Protein AF-A0A6L7HKG8-F1 (afdb_monomer_lite)

Sequence (63 aa):
MLKQGKFMILNGTMVLVIAGWFFPFNLWQKLFFSIGMISIGMLAYGSSVLFNRLAKKITNRGE

Secondary structure (DSSP, 8-state):
-HHHHHHHHHHHHHHHHHHHHHSS--HHHHHHHHHHHHHHHHHHHHHHHHHHHHHHHHHTT--

Radius of gyration: 15.97 Å; chains: 1; bounding box: 37×16×46 Å

pLDDT: mean 83.34, std 10.74, range [44.12, 92.81]

Structure (mmCIF, N/CA/C/O backbone):
data_AF-A0A6L7HKG8-F1
#
_entry.id   AF-A0A6L7HKG8-F1
#
loop_
_atom_site.group_PDB
_atom_site.id
_atom_site.type_symbol
_atom_site.label_atom_id
_atom_site.label_alt_id
_atom_site.label_comp_id
_atom_site.label_asym_id
_atom_site.label_entity_id
_atom_site.label_seq_id
_atom_site.pdbx_PDB_ins_code
_atom_site.Cartn_x
_atom_site.Cartn_y
_atom_site.Cartn_z
_atom_site.occupancy
_atom_site.B_iso_or_equiv
_atom_site.auth_seq_id
_atom_site.auth_comp_id
_atom_site.auth_asym_id
_atom_site.auth_atom_id
_atom_site.pdbx_PDB_model_num
ATOM 1 N N . MET A 1 1 ? -14.160 -10.910 11.104 1.00 53.62 1 MET A N 1
ATOM 2 C CA . MET A 1 1 ? -14.156 -10.186 9.809 1.00 53.62 1 MET A CA 1
ATOM 3 C C . MET A 1 1 ? -13.005 -9.177 9.632 1.00 53.62 1 MET A C 1
ATOM 5 O O . MET A 1 1 ? -12.482 -9.077 8.534 1.00 53.62 1 MET A O 1
ATOM 9 N N . LEU A 1 2 ? -12.526 -8.462 10.666 1.00 57.03 2 LEU A N 1
ATOM 10 C CA . LEU A 1 2 ? -11.501 -7.400 10.500 1.00 57.03 2 LEU A CA 1
ATOM 11 C C . LEU A 1 2 ? -10.070 -7.874 10.166 1.00 57.03 2 LEU A C 1
ATOM 13 O O . LEU A 1 2 ? -9.354 -7.181 9.446 1.00 57.03 2 LEU A O 1
ATOM 17 N N . LYS A 1 3 ? -9.636 -9.046 10.661 1.00 60.69 3 LYS A N 1
ATOM 18 C CA . LYS A 1 3 ? -8.340 -9.638 10.262 1.00 60.69 3 LYS A CA 1
ATOM 19 C C . LYS A 1 3 ? -8.310 -9.940 8.759 1.00 60.69 3 LYS A C 1
ATOM 21 O O . LYS A 1 3 ? -7.311 -9.645 8.121 1.00 60.69 3 LYS A O 1
ATOM 26 N N . GLN A 1 4 ? -9.418 -10.444 8.204 1.00 64.88 4 GLN A N 1
ATOM 27 C CA . GLN A 1 4 ? -9.560 -10.712 6.768 1.00 64.88 4 GLN A CA 1
ATOM 28 C C . GLN A 1 4 ? -9.513 -9.425 5.938 1.00 64.88 4 GLN A C 1
ATOM 30 O O . GLN A 1 4 ? -8.785 -9.391 4.957 1.00 64.88 4 GLN A O 1
ATOM 35 N N . GLY A 1 5 ? -10.189 -8.347 6.360 1.00 73.50 5 GLY A N 1
ATOM 36 C CA . GLY A 1 5 ? -10.143 -7.062 5.643 1.00 73.50 5 GLY A CA 1
ATOM 37 C C . GLY A 1 5 ? -8.731 -6.469 5.551 1.00 73.50 5 GLY A C 1
ATOM 38 O O . GLY A 1 5 ? -8.308 -6.019 4.493 1.00 73.50 5 GLY A O 1
ATOM 39 N N . LYS A 1 6 ? -7.949 -6.554 6.633 1.00 76.31 6 LYS A N 1
ATOM 40 C CA . LYS A 1 6 ? -6.535 -6.142 6.630 1.00 76.31 6 LYS A CA 1
ATOM 41 C C . LYS A 1 6 ? -5.661 -7.0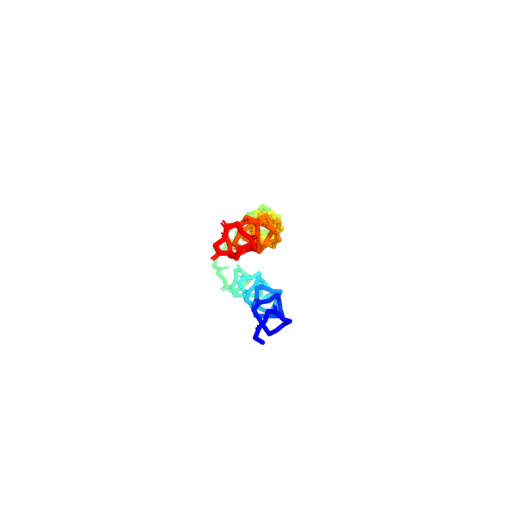17 5.732 1.00 76.31 6 LYS A C 1
ATOM 43 O O . LYS A 1 6 ? -4.804 -6.499 5.024 1.00 76.31 6 LYS A O 1
ATOM 48 N N . PHE A 1 7 ? -5.892 -8.329 5.756 1.00 80.31 7 PHE A N 1
ATOM 49 C CA . PHE A 1 7 ? -5.191 -9.286 4.898 1.00 80.31 7 PHE A CA 1
ATOM 50 C C . PHE A 1 7 ? -5.511 -9.053 3.415 1.00 80.31 7 PHE A C 1
ATOM 52 O O . PHE A 1 7 ? -4.636 -9.145 2.562 1.00 80.31 7 PHE A O 1
ATOM 59 N N . MET A 1 8 ? -6.755 -8.675 3.119 1.00 84.19 8 MET A N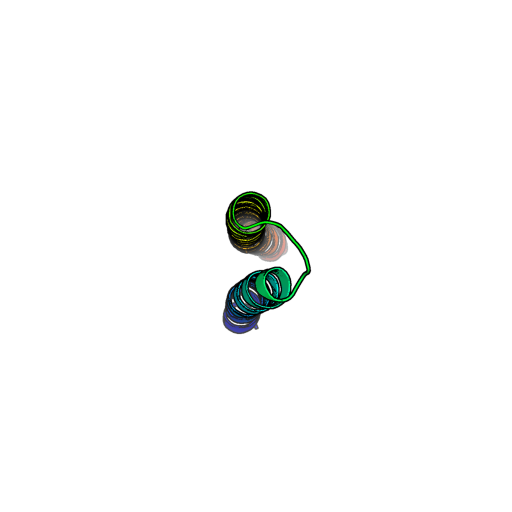 1
ATOM 60 C CA . MET A 1 8 ? -7.221 -8.335 1.779 1.00 84.19 8 MET A CA 1
ATOM 61 C C . MET A 1 8 ? -6.589 -7.040 1.258 1.00 84.19 8 MET A C 1
ATOM 63 O O . MET A 1 8 ? -6.195 -7.006 0.098 1.00 84.19 8 MET A O 1
ATOM 67 N N . ILE A 1 9 ? -6.423 -6.009 2.100 1.00 85.31 9 ILE A N 1
ATOM 68 C CA . ILE A 1 9 ? -5.693 -4.782 1.726 1.00 85.31 9 ILE A CA 1
ATOM 69 C C . ILE A 1 9 ? -4.238 -5.122 1.386 1.00 85.31 9 ILE A C 1
ATOM 71 O O . ILE A 1 9 ? -3.753 -4.718 0.337 1.00 85.31 9 ILE A O 1
ATOM 75 N N . LEU A 1 10 ? -3.567 -5.917 2.225 1.00 84.44 10 LEU A N 1
ATOM 76 C CA . LEU A 1 10 ? -2.172 -6.305 2.003 1.00 84.44 10 LEU A CA 1
ATOM 77 C C . LEU A 1 10 ? -1.994 -7.098 0.695 1.00 84.44 10 LEU A C 1
ATOM 79 O O . LEU A 1 10 ? -1.171 -6.732 -0.145 1.00 84.44 10 LEU A O 1
ATOM 83 N N . ASN A 1 11 ? -2.805 -8.143 0.499 1.00 87.44 11 ASN A N 1
ATOM 84 C CA . ASN A 1 11 ? -2.775 -8.960 -0.716 1.00 87.44 11 ASN A CA 1
ATOM 85 C C . ASN A 1 11 ? -3.160 -8.140 -1.956 1.00 87.44 11 ASN A C 1
ATOM 87 O O . ASN A 1 11 ? -2.512 -8.259 -2.992 1.00 87.44 11 ASN A O 1
ATOM 91 N N . GLY A 1 12 ? -4.167 -7.270 -1.849 1.00 86.12 12 GLY A N 1
ATOM 92 C CA . GLY A 1 12 ? -4.596 -6.392 -2.937 1.00 86.12 12 GLY A CA 1
ATOM 93 C C . GLY A 1 12 ? -3.507 -5.405 -3.355 1.00 86.12 12 GLY A C 1
ATOM 94 O O . GLY A 1 12 ? -3.242 -5.252 -4.546 1.00 86.12 12 GLY A O 1
ATOM 95 N N . THR A 1 13 ? -2.811 -4.789 -2.395 1.00 88.81 13 THR A N 1
ATOM 96 C CA . THR A 1 13 ? -1.671 -3.911 -2.688 1.00 88.81 13 THR A CA 1
ATOM 97 C C . THR A 1 13 ? -0.528 -4.676 -3.359 1.00 88.81 13 THR A C 1
ATOM 99 O O . THR A 1 13 ? 0.016 -4.181 -4.343 1.00 88.81 13 THR A O 1
ATOM 102 N N . MET A 1 14 ? -0.196 -5.891 -2.901 1.00 89.81 14 MET A N 1
ATOM 103 C CA . MET A 1 14 ? 0.822 -6.729 -3.555 1.00 89.81 14 MET A CA 1
ATOM 104 C C . MET A 1 14 ? 0.466 -7.051 -5.010 1.00 89.81 14 MET A C 1
ATOM 106 O O . MET A 1 14 ? 1.300 -6.875 -5.896 1.00 89.81 14 MET A O 1
ATOM 110 N N . VAL A 1 15 ? -0.775 -7.475 -5.268 1.00 90.56 15 VAL A N 1
ATOM 111 C CA . VAL A 1 15 ? -1.245 -7.794 -6.625 1.00 90.56 15 VAL A CA 1
ATOM 112 C C . VAL A 1 15 ? -1.170 -6.568 -7.533 1.00 90.56 15 VAL A C 1
ATOM 114 O O . VAL A 1 15 ? -0.726 -6.687 -8.669 1.00 90.56 15 VAL A O 1
ATOM 117 N N . LEU A 1 16 ? -1.538 -5.385 -7.037 1.00 89.81 16 LEU A N 1
ATOM 118 C CA . LEU A 1 16 ? -1.475 -4.145 -7.814 1.00 89.81 16 LEU A CA 1
ATOM 119 C C . LEU A 1 16 ? -0.041 -3.722 -8.143 1.00 89.81 16 LEU A C 1
ATOM 121 O O . LEU A 1 16 ? 0.218 -3.276 -9.260 1.00 89.81 16 LEU A O 1
ATOM 125 N N . VAL A 1 17 ? 0.896 -3.889 -7.206 1.00 90.06 17 VAL A N 1
ATOM 126 C CA . VAL A 1 17 ? 2.323 -3.645 -7.468 1.00 90.06 17 VAL A CA 1
ATOM 127 C C . VAL A 1 17 ? 2.820 -4.600 -8.552 1.00 90.06 17 VAL A C 1
ATOM 129 O O . VAL A 1 17 ? 3.408 -4.146 -9.530 1.00 90.06 17 VAL A O 1
ATOM 132 N N . ILE A 1 18 ? 2.524 -5.897 -8.433 1.00 90.00 18 ILE A N 1
ATOM 133 C CA . ILE A 1 18 ? 2.917 -6.909 -9.424 1.00 90.00 18 ILE A CA 1
ATOM 134 C C . ILE A 1 18 ? 2.291 -6.606 -10.793 1.00 90.00 18 ILE A C 1
ATOM 136 O O . ILE A 1 18 ? 2.996 -6.599 -11.797 1.00 90.00 18 ILE A O 1
ATOM 140 N N . ALA A 1 19 ? 0.998 -6.284 -10.847 1.00 88.69 19 ALA A N 1
ATOM 141 C CA . ALA A 1 19 ? 0.305 -5.922 -12.083 1.00 88.69 19 ALA A CA 1
ATOM 142 C C . ALA A 1 19 ? 0.918 -4.677 -12.749 1.00 88.69 19 ALA A C 1
ATOM 144 O O . ALA A 1 19 ? 1.101 -4.651 -13.966 1.00 88.69 19 ALA A O 1
ATOM 145 N N . GLY A 1 20 ? 1.316 -3.677 -11.958 1.00 85.88 20 GLY A N 1
ATOM 146 C CA . GLY A 1 20 ? 2.006 -2.484 -12.452 1.00 85.88 20 GLY A CA 1
ATOM 147 C C . GLY A 1 20 ? 3.351 -2.770 -13.120 1.00 85.88 20 GLY A C 1
ATOM 148 O O . GLY A 1 20 ? 3.776 -2.020 -13.997 1.00 85.88 20 GLY A O 1
ATOM 149 N N . TRP A 1 21 ? 4.007 -3.878 -12.768 1.00 87.31 21 TRP A N 1
ATOM 150 C CA . TRP A 1 21 ? 5.246 -4.304 -13.419 1.00 87.31 21 TRP A CA 1
ATOM 151 C C . TRP A 1 21 ? 5.034 -4.913 -14.809 1.00 87.31 21 TRP A C 1
ATOM 153 O O . TRP A 1 21 ? 5.969 -4.881 -15.613 1.00 87.31 21 TRP A O 1
ATOM 163 N N . PHE A 1 22 ? 3.831 -5.400 -15.125 1.00 89.38 22 PHE A N 1
ATOM 164 C CA . PHE A 1 22 ? 3.475 -5.898 -16.460 1.00 89.38 22 PHE A CA 1
ATOM 165 C C . PHE A 1 22 ? 3.035 -4.788 -17.426 1.00 89.38 22 PHE A C 1
ATOM 167 O O . PHE A 1 22 ? 2.967 -5.022 -18.631 1.00 89.38 22 PHE A O 1
ATOM 174 N N . PHE A 1 23 ? 2.779 -3.571 -16.935 1.00 85.44 23 PHE A N 1
ATOM 175 C CA . PHE A 1 23 ? 2.479 -2.426 -17.796 1.00 85.44 23 PHE A CA 1
ATOM 176 C C . PHE A 1 23 ? 3.722 -1.949 -18.574 1.00 85.44 23 PHE A C 1
ATOM 178 O O . PHE A 1 23 ? 4.848 -2.049 -18.063 1.00 85.44 23 PHE A O 1
ATOM 185 N N . PRO A 1 24 ? 3.541 -1.389 -19.790 1.00 87.94 24 PRO A N 1
ATOM 186 C CA . PRO A 1 24 ? 4.621 -0.908 -20.655 1.00 87.94 24 PRO A CA 1
ATOM 187 C C . PRO A 1 24 ? 5.192 0.442 -20.176 1.00 87.94 24 PRO A C 1
ATOM 189 O O . PRO A 1 24 ? 5.269 1.413 -20.921 1.00 87.94 24 PRO A O 1
ATOM 192 N N . PHE A 1 25 ? 5.574 0.515 -18.903 1.00 85.75 25 PHE A N 1
ATOM 193 C CA . PHE A 1 25 ? 6.240 1.660 -18.291 1.00 85.75 25 PHE A CA 1
ATOM 194 C C . PHE A 1 25 ? 7.763 1.513 -18.344 1.00 85.75 25 PHE A C 1
ATOM 196 O O . PHE A 1 25 ? 8.296 0.402 -18.296 1.00 85.75 25 PHE A O 1
ATOM 203 N N . ASN A 1 26 ? 8.481 2.636 -18.350 1.00 91.31 26 ASN A N 1
ATOM 204 C CA . ASN A 1 26 ? 9.937 2.627 -18.184 1.00 91.31 26 ASN A CA 1
ATOM 205 C C . ASN A 1 26 ? 10.327 2.283 -16.735 1.00 91.31 26 ASN A C 1
ATOM 207 O O . ASN A 1 26 ? 9.545 2.492 -15.809 1.00 91.31 26 ASN A O 1
ATOM 211 N N . LEU A 1 27 ? 11.555 1.796 -16.515 1.00 89.00 27 LEU A N 1
ATOM 212 C CA . LEU A 1 27 ? 12.018 1.311 -15.202 1.00 89.00 27 LEU A CA 1
ATOM 213 C C . LEU A 1 27 ? 11.789 2.334 -14.069 1.00 89.00 27 LEU A C 1
ATOM 215 O O . LEU A 1 27 ? 11.275 1.991 -13.009 1.00 89.00 27 LEU A O 1
ATOM 219 N N . TRP A 1 28 ? 12.081 3.611 -14.328 1.00 91.00 28 TRP A N 1
ATOM 220 C CA .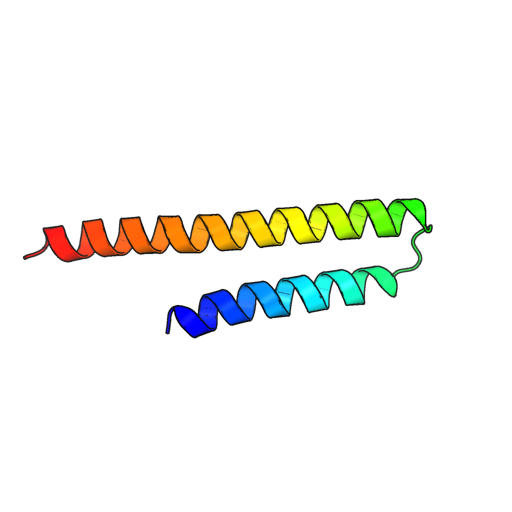 TRP A 1 28 ? 11.833 4.710 -13.390 1.00 91.00 28 TRP A CA 1
ATOM 221 C C . TRP A 1 28 ? 10.347 4.902 -13.069 1.00 91.00 28 TRP A C 1
ATOM 223 O O . TRP A 1 28 ? 9.981 5.059 -11.908 1.00 91.00 28 TRP A O 1
ATOM 233 N N . GLN A 1 29 ? 9.474 4.827 -14.075 1.00 89.38 29 GLN A N 1
ATOM 234 C CA . GLN A 1 29 ? 8.025 4.924 -13.883 1.00 89.38 29 GLN A CA 1
ATOM 235 C C . GLN A 1 29 ? 7.479 3.724 -13.100 1.00 89.38 29 GLN A C 1
ATOM 237 O O . GLN A 1 29 ? 6.617 3.908 -12.246 1.00 89.38 29 GLN A O 1
ATOM 242 N N . LYS A 1 30 ? 8.021 2.514 -13.311 1.00 90.25 30 LYS A N 1
ATOM 243 C CA . LYS A 1 30 ? 7.669 1.322 -12.515 1.00 90.25 30 LYS A CA 1
ATOM 244 C C . LYS A 1 30 ? 8.046 1.482 -11.042 1.00 90.25 30 LYS A C 1
ATOM 246 O O . LYS A 1 30 ? 7.271 1.087 -10.169 1.00 90.25 30 LYS A O 1
ATOM 251 N N . LEU A 1 31 ? 9.199 2.088 -10.757 1.00 91.50 31 LEU A N 1
ATOM 252 C CA . LEU A 1 31 ? 9.630 2.390 -9.389 1.00 91.50 31 LEU A CA 1
ATOM 253 C C . LEU A 1 31 ? 8.709 3.422 -8.725 1.00 91.50 31 LEU A C 1
ATOM 255 O O . LEU A 1 31 ? 8.208 3.165 -7.630 1.00 91.50 31 LEU A O 1
ATOM 259 N N . PHE A 1 32 ? 8.408 4.533 -9.405 1.00 92.81 32 PHE A N 1
ATOM 260 C CA . PHE A 1 32 ? 7.462 5.537 -8.901 1.00 92.81 32 PHE A CA 1
ATOM 261 C C . PHE A 1 32 ? 6.066 4.954 -8.670 1.00 92.81 32 PHE A C 1
ATOM 263 O O . PHE A 1 32 ? 5.469 5.186 -7.619 1.00 92.81 32 PHE A O 1
ATOM 270 N N . PHE A 1 33 ? 5.569 4.147 -9.610 1.00 90.31 33 PHE A N 1
ATOM 271 C CA . PHE A 1 33 ? 4.291 3.456 -9.475 1.00 90.31 33 PHE A CA 1
ATOM 272 C C . PHE A 1 33 ? 4.287 2.525 -8.259 1.00 90.31 33 PHE A C 1
ATOM 274 O O . PHE A 1 33 ? 3.370 2.579 -7.445 1.00 90.31 33 PHE A O 1
ATOM 281 N N . SER A 1 34 ? 5.337 1.717 -8.086 1.00 90.19 34 SER A N 1
ATOM 282 C CA . SER A 1 34 ? 5.448 0.780 -6.961 1.00 90.19 34 SER A CA 1
ATOM 283 C C . SER A 1 34 ? 5.422 1.508 -5.613 1.00 90.19 34 SER A C 1
ATOM 285 O O . SER A 1 34 ? 4.678 1.116 -4.715 1.00 90.19 34 SER A O 1
ATOM 287 N N . ILE A 1 35 ? 6.171 2.609 -5.483 1.00 92.56 35 ILE A N 1
ATOM 288 C CA . ILE A 1 35 ? 6.182 3.445 -4.271 1.00 92.56 35 ILE A CA 1
ATOM 289 C C . ILE A 1 35 ? 4.804 4.077 -4.029 1.00 92.56 35 ILE A C 1
ATOM 291 O O . ILE A 1 35 ? 4.308 4.067 -2.898 1.00 92.56 35 ILE A O 1
ATOM 295 N N . GLY A 1 36 ? 4.157 4.582 -5.083 1.00 91.81 36 GLY A N 1
ATOM 296 C CA . GLY A 1 36 ? 2.803 5.129 -5.008 1.00 91.81 36 GLY A CA 1
ATOM 297 C C . GLY A 1 36 ? 1.790 4.095 -4.514 1.00 91.81 36 GLY A C 1
ATOM 298 O O . GLY A 1 36 ? 1.033 4.365 -3.582 1.00 91.81 36 GLY A O 1
ATOM 299 N N . MET A 1 37 ? 1.832 2.878 -5.058 1.00 91.75 37 MET A N 1
ATOM 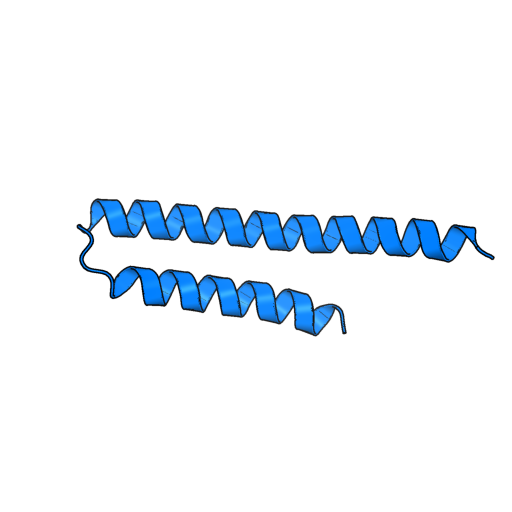300 C CA . MET A 1 37 ? 0.923 1.798 -4.667 1.00 91.75 37 MET A CA 1
ATOM 301 C C . MET A 1 37 ? 1.146 1.328 -3.229 1.00 91.75 37 MET A C 1
ATOM 303 O O . MET A 1 37 ? 0.174 1.118 -2.502 1.00 91.75 37 MET A O 1
ATOM 307 N N . ILE A 1 38 ? 2.401 1.224 -2.783 1.00 91.44 38 ILE A N 1
ATOM 308 C CA . ILE A 1 38 ? 2.724 0.915 -1.382 1.00 91.44 38 ILE A CA 1
ATOM 309 C C . ILE A 1 38 ? 2.188 2.013 -0.453 1.00 91.44 38 ILE A C 1
ATOM 311 O O . ILE A 1 38 ? 1.582 1.704 0.574 1.00 91.44 38 ILE A O 1
ATOM 315 N N . SER A 1 39 ? 2.346 3.284 -0.830 1.00 90.94 39 SER A N 1
ATOM 316 C CA . SER A 1 39 ? 1.866 4.426 -0.039 1.00 90.94 39 SER A CA 1
ATOM 317 C C . SER A 1 39 ? 0.340 4.419 0.098 1.00 90.94 39 SER A C 1
ATOM 319 O O . SER A 1 39 ? -0.187 4.571 1.201 1.00 90.94 39 SER A O 1
ATOM 321 N N . ILE A 1 40 ? -0.382 4.158 -0.997 1.00 90.88 40 ILE A N 1
ATOM 322 C CA . ILE A 1 40 ? -1.846 4.016 -0.982 1.00 90.88 40 ILE A CA 1
ATOM 323 C C . ILE A 1 40 ? -2.266 2.822 -0.115 1.00 90.88 40 ILE A C 1
ATOM 325 O O . ILE A 1 40 ? -3.196 2.941 0.685 1.00 90.88 40 ILE A O 1
ATOM 329 N N . GLY A 1 41 ? -1.561 1.691 -0.212 1.00 89.50 41 GLY A N 1
ATOM 330 C CA . GLY A 1 41 ? -1.803 0.520 0.633 1.00 89.50 41 GLY A CA 1
ATOM 331 C C . GLY A 1 41 ? -1.625 0.813 2.127 1.00 89.50 41 GLY A C 1
ATOM 332 O O . GLY A 1 41 ? -2.469 0.427 2.939 1.00 89.50 41 GLY A O 1
ATOM 333 N N . MET A 1 42 ? -0.578 1.559 2.498 1.00 88.81 42 MET A N 1
ATOM 334 C CA . MET A 1 42 ? -0.354 2.003 3.879 1.00 88.81 42 MET A CA 1
ATOM 335 C C . MET A 1 42 ? -1.453 2.949 4.373 1.00 88.81 42 MET A C 1
ATOM 337 O O . MET A 1 42 ? -1.939 2.779 5.494 1.00 88.81 42 MET A O 1
ATOM 341 N N . LEU A 1 43 ? -1.890 3.902 3.543 1.00 90.56 43 LEU A N 1
ATOM 342 C CA . LEU A 1 43 ? -3.002 4.799 3.874 1.00 90.56 43 LEU A CA 1
ATOM 343 C C . LEU A 1 43 ? -4.308 4.024 4.071 1.00 90.56 43 LEU A C 1
ATOM 345 O O . LEU A 1 43 ? -4.996 4.229 5.069 1.00 90.56 43 LEU A O 1
ATOM 349 N N . ALA A 1 44 ? -4.628 3.087 3.178 1.00 88.12 44 ALA A N 1
ATOM 350 C CA . ALA A 1 44 ? -5.808 2.234 3.304 1.00 88.12 44 ALA A CA 1
ATOM 351 C C . ALA A 1 44 ? -5.764 1.391 4.590 1.00 88.12 44 ALA A C 1
ATOM 353 O O . ALA A 1 44 ? -6.762 1.291 5.314 1.00 88.12 44 ALA A O 1
ATOM 354 N N . TYR A 1 45 ? -4.594 0.839 4.927 1.00 86.62 45 TYR A N 1
ATOM 355 C CA . TYR A 1 45 ? -4.396 0.107 6.174 1.00 86.62 45 TYR A CA 1
ATOM 356 C C . TYR A 1 45 ? -4.600 1.010 7.401 1.00 86.62 45 TYR A C 1
ATOM 358 O O . TYR A 1 45 ? -5.367 0.651 8.300 1.00 86.62 45 TYR A O 1
ATOM 366 N N . GLY A 1 46 ? -3.978 2.192 7.430 1.00 85.62 46 GLY A N 1
ATOM 367 C CA . GLY A 1 46 ? -4.131 3.174 8.509 1.00 85.62 46 GLY A CA 1
ATOM 368 C C . GLY A 1 46 ? -5.582 3.624 8.698 1.00 85.62 46 GLY A C 1
ATOM 369 O O . GLY A 1 46 ? -6.112 3.571 9.813 1.00 85.62 46 GLY A O 1
ATOM 370 N N . SER A 1 47 ? -6.265 3.957 7.604 1.00 86.56 47 SER A N 1
ATOM 371 C CA . SER A 1 47 ? -7.685 4.319 7.599 1.00 86.56 47 SER A CA 1
ATOM 372 C C . SER A 1 47 ? -8.566 3.188 8.120 1.00 86.56 47 SER A C 1
ATOM 374 O O . SER A 1 47 ? -9.444 3.441 8.941 1.00 86.56 47 SER A O 1
ATOM 376 N N . SER A 1 48 ? -8.302 1.927 7.753 1.00 83.56 48 SER A N 1
ATOM 377 C CA . SER A 1 48 ? -9.064 0.782 8.280 1.00 83.56 48 SER A CA 1
ATOM 378 C C . SER A 1 48 ? -8.971 0.662 9.810 1.00 83.56 48 SER A C 1
ATOM 380 O O . SER A 1 48 ? -9.942 0.300 10.480 1.00 83.56 48 SER A O 1
ATOM 382 N N . VAL A 1 49 ? -7.815 1.007 10.392 1.00 85.12 49 VAL A N 1
ATOM 383 C CA . VAL A 1 49 ? -7.604 1.009 11.846 1.00 85.12 49 VAL A CA 1
ATOM 384 C C . VAL A 1 49 ? -8.362 2.158 12.504 1.00 85.12 49 VAL A C 1
ATOM 386 O O . VAL A 1 49 ? -9.006 1.942 13.534 1.00 85.12 49 VAL A O 1
ATOM 389 N N . LEU A 1 50 ? -8.309 3.353 11.916 1.00 85.44 50 LEU A N 1
ATOM 390 C CA . LEU A 1 50 ? -9.027 4.529 12.410 1.00 85.44 50 LEU A CA 1
ATOM 391 C C . LEU A 1 50 ? -10.543 4.327 12.354 1.00 85.44 50 LEU A C 1
ATOM 393 O O . LEU A 1 50 ? -11.213 4.517 13.369 1.00 85.44 50 LEU A O 1
ATOM 397 N N . PHE A 1 51 ? -11.071 3.844 11.228 1.00 85.44 51 PHE A N 1
ATOM 398 C CA . PHE A 1 51 ? -12.488 3.505 11.083 1.00 85.44 51 PHE A CA 1
ATOM 399 C C . PHE A 1 51 ? -12.933 2.471 12.111 1.00 85.44 51 PHE A C 1
ATOM 401 O O . PHE A 1 51 ? -13.980 2.637 12.724 1.00 85.44 51 PHE A O 1
ATOM 408 N N . ASN A 1 52 ? -12.124 1.443 12.375 1.00 82.88 52 ASN A N 1
ATOM 409 C CA . ASN A 1 52 ? -12.454 0.451 13.395 1.00 82.88 52 ASN A CA 1
ATOM 410 C C . ASN A 1 52 ? -12.503 1.060 14.811 1.00 82.88 52 ASN A C 1
ATOM 412 O O . ASN A 1 52 ? -13.378 0.720 15.606 1.00 82.88 52 ASN A O 1
ATOM 416 N N . ARG A 1 53 ? -11.591 1.986 15.137 1.00 83.44 53 ARG A N 1
ATOM 417 C CA . ARG A 1 53 ? -11.625 2.710 16.421 1.00 83.44 53 ARG A CA 1
ATOM 418 C C . ARG A 1 53 ? -12.857 3.609 16.529 1.00 83.44 53 ARG A C 1
ATOM 420 O O . ARG A 1 53 ? -13.492 3.630 17.580 1.00 83.44 53 ARG A O 1
ATOM 427 N N . LEU A 1 54 ? -13.207 4.314 15.454 1.00 86.25 54 LEU A N 1
ATOM 428 C CA . LEU A 1 54 ? -14.400 5.160 15.396 1.00 86.25 54 LEU A CA 1
ATOM 429 C C . LEU A 1 54 ? -15.683 4.334 15.520 1.00 86.25 54 LEU A C 1
ATOM 431 O O . LEU A 1 54 ? -16.511 4.635 16.373 1.00 86.25 54 LEU A O 1
ATOM 435 N N . ALA A 1 55 ? -15.808 3.255 14.748 1.00 83.62 55 ALA A N 1
ATOM 436 C CA . ALA A 1 55 ? -16.961 2.360 14.781 1.00 83.62 55 ALA A CA 1
ATOM 437 C C . ALA A 1 55 ? -17.177 1.762 16.178 1.00 83.62 55 ALA A C 1
ATOM 439 O O . ALA A 1 55 ? -18.299 1.769 16.680 1.00 83.62 55 ALA A O 1
ATOM 440 N N . LYS A 1 56 ? -16.099 1.327 16.849 1.00 81.81 56 LYS A N 1
ATOM 441 C CA . LYS A 1 56 ? -16.170 0.867 18.244 1.00 81.81 56 LYS A CA 1
ATOM 442 C C . LYS A 1 56 ? -16.590 1.972 19.212 1.00 81.81 56 LYS A C 1
ATOM 444 O O . LYS A 1 56 ? -17.393 1.715 20.098 1.00 81.81 56 LYS A O 1
ATOM 449 N N . LYS A 1 57 ? -16.080 3.197 19.051 1.00 82.31 57 LYS A N 1
ATOM 450 C CA . LYS A 1 57 ? -16.444 4.335 19.914 1.00 82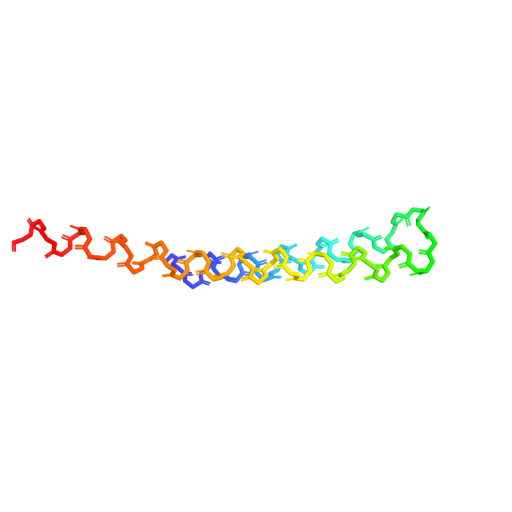.31 57 LYS A CA 1
ATOM 451 C C . LYS A 1 57 ? -17.911 4.748 19.754 1.00 82.31 57 LYS A C 1
ATOM 453 O O . LYS A 1 57 ? -18.516 5.181 20.727 1.00 82.31 57 LYS A O 1
ATOM 458 N N . ILE A 1 58 ? -18.462 4.633 18.546 1.00 82.69 58 ILE A N 1
ATOM 459 C CA . ILE A 1 58 ? -19.877 4.914 18.262 1.00 82.69 58 ILE A CA 1
ATOM 460 C C . ILE A 1 58 ? -20.760 3.786 18.808 1.00 82.69 58 ILE A C 1
ATOM 462 O O . ILE A 1 58 ? -21.731 4.066 19.497 1.00 82.69 58 ILE A O 1
ATOM 466 N N . THR A 1 59 ? -20.381 2.527 18.571 1.00 76.81 59 THR A N 1
ATOM 467 C CA . THR A 1 59 ? -21.127 1.348 19.049 1.00 76.81 59 THR A CA 1
ATOM 468 C C . THR A 1 59 ? -21.193 1.296 20.578 1.00 76.81 59 THR A C 1
ATOM 470 O O . THR A 1 59 ? -22.268 1.117 21.129 1.00 76.81 59 THR A O 1
ATOM 473 N N . ASN A 1 60 ? -20.083 1.556 21.279 1.00 69.00 60 ASN A N 1
ATOM 474 C CA . ASN A 1 60 ? -20.040 1.537 22.749 1.00 69.00 60 ASN A CA 1
ATOM 475 C C . ASN A 1 60 ? -20.679 2.771 23.419 1.00 69.00 60 ASN A C 1
ATOM 477 O O . ASN A 1 60 ? -20.699 2.849 24.640 1.00 69.00 60 ASN A O 1
ATOM 481 N N . ARG A 1 61 ? -21.135 3.774 22.658 1.00 58.81 61 ARG A N 1
ATOM 482 C CA . ARG A 1 61 ? -21.896 4.922 23.191 1.00 58.81 61 ARG A CA 1
ATOM 483 C C . ARG A 1 61 ? -23.412 4.701 23.151 1.00 58.81 61 ARG A C 1
ATOM 485 O O . ARG A 1 61 ? -24.139 5.586 23.585 1.00 58.81 61 ARG A O 1
ATOM 492 N N . GLY A 1 62 ? -23.863 3.581 22.585 1.00 55.03 62 GLY A N 1
ATOM 493 C CA . GLY A 1 62 ? -25.273 3.198 22.503 1.00 55.03 62 GLY A CA 1
ATOM 494 C C . GLY A 1 62 ? -25.741 2.231 23.596 1.00 55.03 62 GLY A C 1
ATOM 495 O O . GLY A 1 62 ? -26.890 1.810 23.523 1.00 55.03 62 GLY A O 1
ATOM 496 N N . GLU A 1 63 ? -24.871 1.876 24.552 1.00 44.12 63 GLU A N 1
ATOM 497 C CA . GLU A 1 63 ? -25.230 1.181 25.803 1.00 44.12 63 GLU A CA 1
ATOM 498 C C . GLU A 1 63 ? -25.259 2.179 26.970 1.00 44.12 63 GLU A C 1
ATOM 50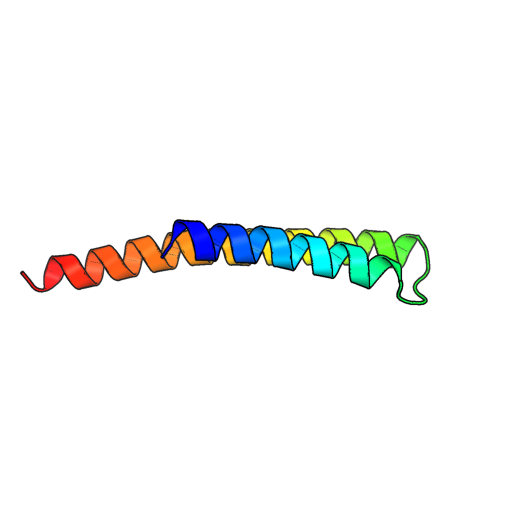0 O O . GLU A 1 63 ? -24.221 2.350 27.651 1.00 44.12 63 GLU A O 1
#

Organism: Bacillus anthracis (NCBI:txid1392)

Foldseek 3Di:
DLVVVLVCLVVVLVVQLVVLVPDPDDPVVNVVSNVVSVVVSVVVNVVSVVVVVVVVVVVVVVD